Protein AF-X1RYQ6-F1 (afdb_monomer_lite)

pLDDT: mean 91.27, std 7.31, range [53.31, 96.12]

Organism: NCBI:txid412755

Sequence (56 aa):
MSKVIYKNGCLEITQAKDKTCYWAYKLPYYENLKNFTDLEEAKKYINNLIKEQEVK

Foldseek 3Di:
DWAWDDDDDQWTWTADPVNQKIWIAGPDVRHTDDMDRDDVVSVVVVVVVVVVVVVD

Structure (mmCIF, N/CA/C/O backbone):
data_AF-X1RYQ6-F1
#
_entry.id   AF-X1RYQ6-F1
#
loop_
_atom_site.group_PDB
_atom_site.id
_atom_site.type_symbol
_atom_site.label_atom_id
_atom_site.label_alt_id
_atom_site.label_comp_id
_atom_site.label_asym_id
_atom_site.label_entity_id
_atom_site.label_seq_id
_atom_site.pdbx_PDB_ins_code
_atom_site.Cartn_x
_atom_site.Cartn_y
_atom_site.Cartn_z
_atom_site.occupancy
_atom_site.B_iso_or_equiv
_atom_site.auth_seq_id
_atom_site.auth_comp_id
_atom_site.auth_asym_id
_atom_site.auth_atom_id
_atom_site.pdbx_PDB_model_num
ATOM 1 N N . MET A 1 1 ? -3.444 -4.675 -15.876 1.00 70.12 1 MET A N 1
ATOM 2 C CA . MET A 1 1 ? -4.198 -4.449 -14.634 1.00 70.12 1 MET A CA 1
ATOM 3 C C . MET A 1 1 ? -3.194 -4.247 -13.512 1.00 70.12 1 MET A C 1
ATOM 5 O O . MET A 1 1 ? -2.194 -4.961 -13.521 1.00 70.12 1 MET A O 1
ATOM 9 N N . SER A 1 2 ? -3.408 -3.283 -12.617 1.00 87.00 2 SER A N 1
ATOM 10 C CA . SER A 1 2 ? -2.732 -3.270 -11.312 1.00 87.00 2 SER A CA 1
ATOM 11 C C . SER A 1 2 ? -3.184 -4.487 -10.495 1.00 87.00 2 SER A C 1
ATOM 13 O O . SER A 1 2 ? -4.223 -5.085 -10.787 1.00 87.00 2 SER A O 1
ATOM 15 N N . LYS A 1 3 ? -2.383 -4.902 -9.512 1.00 93.56 3 LYS A N 1
ATOM 16 C CA . LYS A 1 3 ? -2.665 -6.073 -8.670 1.00 93.56 3 LYS A CA 1
ATOM 17 C C . LYS A 1 3 ? -2.733 -5.660 -7.209 1.00 93.56 3 LYS A C 1
ATOM 19 O O . LYS A 1 3 ? -1.789 -5.059 -6.716 1.00 93.56 3 LYS A O 1
ATOM 24 N N . VAL A 1 4 ? -3.789 -6.042 -6.499 1.00 94.31 4 VAL A N 1
ATOM 25 C CA . VAL A 1 4 ? -3.832 -5.921 -5.036 1.00 94.31 4 VAL A CA 1
ATOM 26 C C . VAL A 1 4 ? -2.811 -6.877 -4.423 1.00 94.31 4 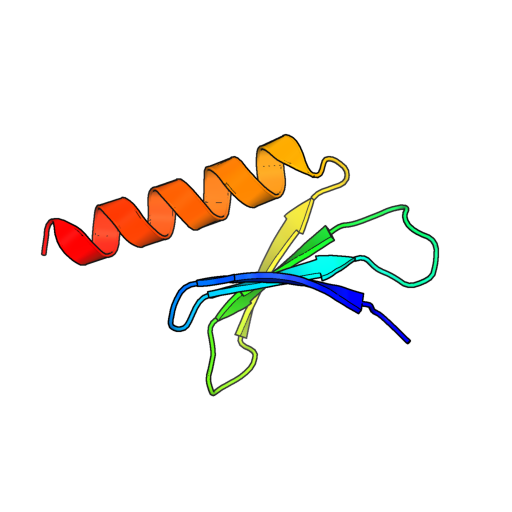VAL A C 1
ATOM 28 O O . VAL A 1 4 ? -2.840 -8.077 -4.700 1.00 94.31 4 VAL A O 1
ATOM 31 N N . ILE A 1 5 ? -1.893 -6.353 -3.617 1.00 94.50 5 ILE A N 1
ATOM 32 C CA . ILE A 1 5 ? -0.817 -7.141 -2.991 1.00 94.50 5 ILE A CA 1
ATOM 33 C C . ILE A 1 5 ? -0.874 -7.130 -1.464 1.00 94.50 5 ILE A C 1
ATOM 35 O O . ILE A 1 5 ? -0.245 -7.967 -0.821 1.00 94.50 5 ILE A O 1
ATOM 39 N N . TYR A 1 6 ? -1.618 -6.195 -0.883 1.00 92.94 6 TYR A N 1
ATOM 40 C CA . TYR A 1 6 ? -1.878 -6.132 0.546 1.00 92.94 6 TYR A CA 1
ATOM 41 C C . TYR A 1 6 ? -3.233 -5.471 0.763 1.00 92.94 6 TYR A C 1
ATOM 43 O O . TYR A 1 6 ? -3.546 -4.494 0.090 1.00 92.94 6 TYR A O 1
ATOM 51 N N . LYS A 1 7 ? -4.025 -5.983 1.701 1.00 93.06 7 LYS A N 1
ATOM 52 C CA . LYS A 1 7 ? -5.302 -5.392 2.092 1.00 93.06 7 LYS A CA 1
ATOM 53 C C . LYS A 1 7 ? -5.549 -5.673 3.564 1.00 93.06 7 LYS A C 1
ATOM 55 O O . LYS A 1 7 ? -5.424 -6.819 3.988 1.00 93.06 7 LYS A O 1
ATOM 60 N N . ASN A 1 8 ? -5.912 -4.645 4.317 1.00 89.88 8 ASN A N 1
ATOM 61 C CA . ASN A 1 8 ? -6.335 -4.781 5.701 1.00 89.88 8 ASN A CA 1
ATOM 62 C C . ASN A 1 8 ? -7.413 -3.738 6.022 1.00 89.88 8 ASN A C 1
ATOM 64 O O . ASN A 1 8 ? -7.178 -2.534 5.916 1.00 89.88 8 ASN A O 1
ATOM 68 N N . GLY A 1 9 ? -8.613 -4.208 6.367 1.00 88.75 9 GLY A N 1
ATOM 69 C CA . GLY A 1 9 ? -9.783 -3.356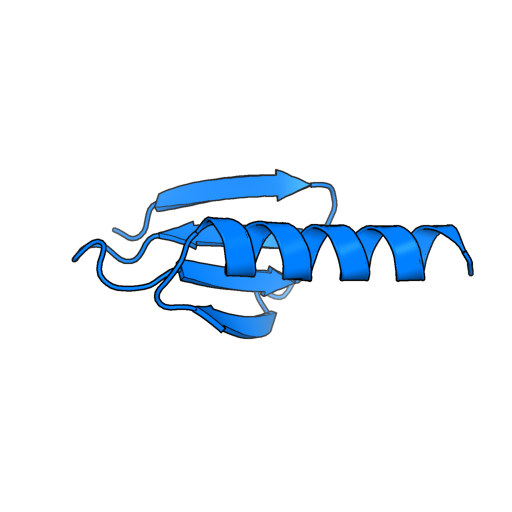 6.574 1.00 88.75 9 GLY A CA 1
ATOM 70 C C . GLY A 1 9 ? -10.072 -2.457 5.367 1.00 88.75 9 GLY A C 1
ATOM 71 O O . GLY A 1 9 ? -10.220 -2.930 4.237 1.00 88.75 9 GLY A O 1
ATOM 72 N N . CYS A 1 10 ? -10.128 -1.148 5.620 1.00 92.44 10 CYS A N 1
ATOM 73 C CA . CYS A 1 10 ? -10.360 -0.118 4.608 1.00 92.44 10 CYS A CA 1
ATOM 74 C C . CYS A 1 10 ? -9.078 0.359 3.908 1.00 92.44 10 CYS A C 1
ATOM 76 O O . CYS A 1 10 ? -9.114 1.388 3.247 1.00 92.44 10 CYS A O 1
ATOM 78 N N . LEU A 1 11 ? -7.944 -0.326 4.057 1.00 94.50 11 LEU A N 1
ATOM 79 C CA . LEU A 1 11 ? -6.670 0.082 3.467 1.00 94.50 11 LEU A CA 1
ATOM 80 C C . LEU A 1 11 ? -6.123 -1.005 2.542 1.00 94.50 11 LEU A C 1
ATOM 82 O O . LEU A 1 11 ? -6.162 -2.195 2.857 1.00 94.50 11 LEU A O 1
ATOM 86 N N . GLU A 1 12 ? -5.605 -0.596 1.388 1.00 95.50 12 GLU A N 1
ATOM 87 C CA . GLU A 1 12 ? -5.127 -1.503 0.345 1.00 95.50 12 GLU A CA 1
ATOM 88 C C . GLU A 1 12 ? -3.841 -0.982 -0.302 1.00 95.50 12 GLU A C 1
ATOM 90 O O . GLU A 1 12 ? -3.693 0.216 -0.518 1.00 95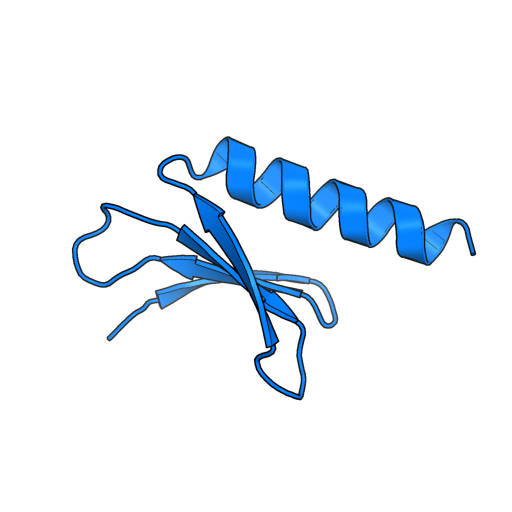.50 12 GLU A O 1
ATOM 95 N N . ILE A 1 13 ? -2.919 -1.886 -0.643 1.00 96.06 13 ILE A N 1
ATOM 96 C CA . ILE A 1 13 ? -1.770 -1.609 -1.508 1.00 96.06 13 ILE A CA 1
ATOM 97 C C . ILE A 1 13 ? -1.980 -2.335 -2.828 1.00 96.06 13 ILE A C 1
ATOM 99 O O . ILE A 1 13 ? -2.141 -3.562 -2.861 1.00 96.06 13 ILE A O 1
ATOM 103 N N . THR A 1 14 ? -1.882 -1.593 -3.923 1.00 95.81 14 THR A N 1
ATOM 104 C CA . THR A 1 14 ? -1.850 -2.163 -5.269 1.00 95.81 14 THR A CA 1
ATOM 105 C C . THR A 1 14 ? -0.483 -1.961 -5.906 1.00 95.81 14 THR A C 1
ATOM 107 O O . THR A 1 14 ? 0.139 -0.916 -5.759 1.00 95.81 14 THR A O 1
ATOM 110 N N . GLN A 1 15 ? -0.002 -2.967 -6.621 1.00 96.12 15 GLN A N 1
ATOM 111 C CA . GLN A 1 15 ? 1.177 -2.878 -7.468 1.00 96.12 15 GLN A CA 1
ATOM 112 C C . GLN A 1 15 ? 0.757 -2.428 -8.866 1.00 96.12 15 GLN A C 1
ATOM 114 O O . GLN A 1 15 ? -0.160 -3.010 -9.461 1.00 96.12 15 GLN A O 1
ATOM 119 N N . ALA A 1 16 ? 1.438 -1.422 -9.408 1.00 92.56 16 ALA A N 1
ATOM 120 C CA . ALA A 1 16 ? 1.262 -1.016 -10.795 1.00 92.56 16 ALA A CA 1
ATOM 121 C C . ALA A 1 16 ? 1.671 -2.140 -11.764 1.00 92.56 16 ALA A C 1
ATOM 123 O O . ALA A 1 16 ? 2.458 -3.028 -11.435 1.00 92.56 16 ALA A O 1
ATOM 124 N N . LYS A 1 17 ? 1.115 -2.126 -12.982 1.00 91.31 17 LYS A N 1
ATOM 125 C CA . LYS A 1 17 ? 1.332 -3.194 -13.982 1.00 91.31 17 LYS A CA 1
ATOM 126 C C . LYS A 1 17 ? 2.813 -3.367 -14.344 1.00 91.31 17 LYS A C 1
ATOM 128 O O . LYS A 1 17 ? 3.253 -4.480 -14.614 1.00 91.31 17 LYS A O 1
ATOM 133 N N . ASP A 1 18 ? 3.549 -2.267 -14.368 1.00 90.56 18 ASP A N 1
ATOM 134 C CA . ASP A 1 18 ? 4.980 -2.196 -14.662 1.00 90.56 18 ASP A CA 1
ATOM 135 C C . ASP A 1 18 ? 5.867 -2.594 -13.468 1.00 90.56 18 ASP A C 1
ATOM 137 O O . ASP A 1 18 ? 7.079 -2.703 -13.621 1.00 90.56 18 ASP A O 1
ATOM 141 N N . LYS A 1 19 ? 5.269 -2.854 -12.295 1.00 86.06 19 LYS A N 1
ATOM 142 C CA . LYS A 1 19 ? 5.938 -3.199 -11.030 1.00 86.06 19 LYS A CA 1
ATOM 143 C C . LYS A 1 19 ? 6.928 -2.142 -10.531 1.00 86.06 19 LYS A C 1
ATOM 145 O O . LYS A 1 19 ? 7.749 -2.454 -9.673 1.00 86.06 19 LYS A O 1
ATOM 150 N N . THR A 1 20 ? 6.844 -0.913 -11.035 1.00 92.12 20 THR A N 1
ATOM 151 C CA . THR A 1 20 ? 7.753 0.179 -10.650 1.00 92.12 20 THR A CA 1
ATOM 152 C C . THR A 1 20 ? 7.267 0.926 -9.415 1.00 92.12 20 THR A C 1
ATOM 154 O O . THR A 1 20 ? 8.055 1.571 -8.727 1.00 92.12 20 THR A O 1
ATOM 157 N N . CYS A 1 21 ? 5.966 0.843 -9.125 1.00 94.44 21 CYS A N 1
ATOM 158 C CA . CYS A 1 21 ? 5.363 1.536 -8.004 1.00 94.44 21 CYS A CA 1
ATOM 159 C C . CYS A 1 21 ? 4.233 0.750 -7.334 1.00 94.44 21 CYS A C 1
ATOM 161 O O . CYS A 1 21 ? 3.609 -0.158 -7.899 1.00 94.44 21 CYS A O 1
ATOM 163 N N . TYR A 1 22 ? 3.977 1.156 -6.098 1.00 95.69 22 TYR A N 1
ATOM 164 C CA . TYR A 1 22 ? 2.959 0.660 -5.197 1.00 95.69 22 TYR A CA 1
ATOM 165 C C . TYR A 1 22 ? 2.079 1.826 -4.768 1.00 95.69 22 TYR A C 1
ATOM 167 O O . TYR A 1 22 ? 2.577 2.877 -4.373 1.00 95.69 22 TYR A O 1
ATOM 175 N N . TRP A 1 23 ? 0.770 1.642 -4.827 1.00 95.50 23 TRP A N 1
ATOM 176 C CA . TRP A 1 23 ? -0.215 2.657 -4.484 1.00 95.50 23 TRP A CA 1
ATOM 177 C C . TRP A 1 23 ? -0.970 2.238 -3.238 1.00 95.50 23 TRP A C 1
ATOM 179 O O . TRP A 1 23 ? -1.554 1.155 -3.225 1.00 95.50 23 TRP A O 1
ATOM 189 N N . ALA A 1 24 ? -0.964 3.092 -2.219 1.00 95.81 24 ALA A N 1
ATOM 190 C CA . ALA A 1 24 ? -1.789 2.945 -1.033 1.00 95.81 24 ALA A CA 1
ATOM 191 C C . ALA A 1 24 ? -3.136 3.647 -1.250 1.00 95.81 24 ALA A C 1
ATOM 193 O O . ALA A 1 24 ? -3.180 4.832 -1.588 1.00 95.81 24 ALA A O 1
ATOM 194 N N . TYR A 1 25 ? -4.223 2.921 -1.017 1.00 95.56 25 TYR A N 1
ATOM 195 C CA . TYR A 1 25 ? -5.589 3.407 -1.153 1.00 95.56 25 TYR A CA 1
ATOM 196 C C . TYR A 1 25 ? -6.383 3.226 0.134 1.00 95.56 25 TYR A C 1
ATOM 198 O O . TYR A 1 25 ? -6.162 2.271 0.885 1.00 95.56 25 TYR A O 1
ATOM 206 N N . LYS A 1 26 ? -7.365 4.110 0.334 1.00 94.69 26 LYS A N 1
ATOM 207 C CA . LYS A 1 26 ? -8.402 3.991 1.356 1.00 94.69 26 LYS A CA 1
ATOM 208 C C . LYS A 1 26 ? -9.770 3.716 0.728 1.00 94.69 26 LYS A C 1
ATOM 210 O O . LYS A 1 26 ? -10.271 4.461 -0.110 1.00 94.69 26 LYS A O 1
ATOM 215 N N . LEU A 1 27 ? -10.378 2.617 1.144 1.00 92.31 27 LEU A N 1
ATOM 216 C CA . LEU A 1 27 ? -11.708 2.150 0.770 1.00 92.31 27 LEU A CA 1
ATOM 217 C C . LEU A 1 27 ? -12.795 2.791 1.659 1.00 92.31 27 LEU A C 1
ATOM 219 O O . LEU A 1 27 ? -12.485 3.268 2.753 1.00 92.31 27 LEU A O 1
ATOM 223 N N . PRO A 1 28 ? -14.072 2.790 1.224 1.00 91.81 28 PRO A N 1
ATOM 224 C CA . PRO A 1 28 ? -14.592 2.244 -0.040 1.00 91.81 28 PRO A CA 1
ATOM 225 C C . PRO A 1 28 ? -14.385 3.160 -1.253 1.00 91.81 28 PRO A C 1
ATOM 227 O O . PRO A 1 28 ? -14.555 2.716 -2.383 1.00 91.81 28 PRO A O 1
ATOM 23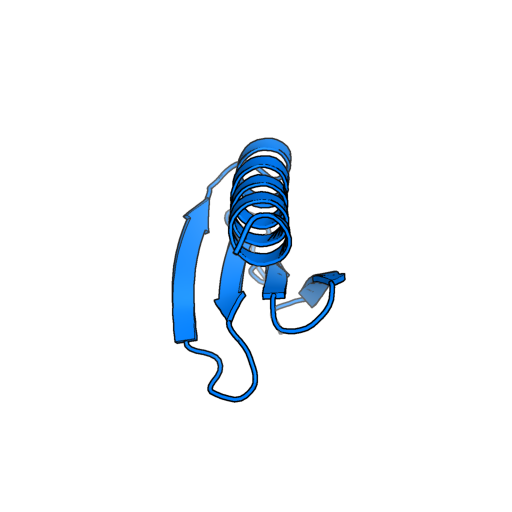0 N N . TYR A 1 29 ? -13.988 4.414 -1.039 1.00 89.81 29 TYR A N 1
ATOM 231 C CA . TYR A 1 29 ? -13.932 5.434 -2.091 1.00 89.81 29 TYR A CA 1
ATOM 232 C C . TYR A 1 29 ? -12.703 5.350 -3.005 1.00 89.81 29 TYR A C 1
ATOM 234 O O . TYR A 1 29 ? -12.564 6.178 -3.899 1.00 89.81 29 TYR A O 1
ATOM 242 N N . TYR A 1 30 ? -11.816 4.370 -2.794 1.00 90.31 30 TYR A N 1
ATOM 243 C CA . TYR A 1 30 ? -10.532 4.263 -3.496 1.00 90.31 30 TYR A CA 1
ATOM 244 C C . TYR A 1 30 ? -9.739 5.581 -3.463 1.00 90.31 30 TYR A C 1
ATOM 246 O O . TYR A 1 30 ? -9.112 5.987 -4.441 1.00 90.31 30 TYR A O 1
ATOM 254 N N . GLU A 1 31 ? -9.759 6.250 -2.311 1.00 94.31 31 GLU A N 1
ATOM 255 C CA . GLU A 1 31 ? -9.008 7.480 -2.095 1.00 94.31 31 GLU A CA 1
ATOM 256 C C . GLU A 1 31 ? -7.514 7.164 -2.154 1.00 94.31 31 GLU A C 1
ATOM 258 O O . GLU A 1 31 ? -7.016 6.307 -1.420 1.00 94.31 31 GLU A O 1
ATOM 263 N N . ASN A 1 32 ? -6.803 7.825 -3.065 1.00 94.31 32 ASN A N 1
ATOM 264 C CA . ASN A 1 32 ? -5.362 7.678 -3.196 1.00 94.31 32 ASN A CA 1
ATOM 265 C C . ASN A 1 32 ? -4.679 8.375 -2.019 1.00 94.31 32 ASN A C 1
ATOM 267 O O . ASN A 1 32 ? -4.783 9.591 -1.883 1.00 94.31 32 ASN A O 1
ATOM 271 N N . LEU A 1 33 ? -3.992 7.604 -1.179 1.00 94.38 33 LEU A N 1
ATOM 272 C CA . LEU A 1 33 ? -3.285 8.149 -0.026 1.00 94.38 33 LEU A CA 1
ATOM 273 C C . LEU A 1 33 ? -1.875 8.587 -0.410 1.00 94.38 33 LEU A C 1
ATOM 275 O O . LEU A 1 33 ? -1.452 9.697 -0.090 1.00 94.38 33 LEU A O 1
ATOM 279 N N . LYS A 1 34 ? -1.126 7.677 -1.047 1.00 95.69 34 LYS A N 1
ATOM 280 C CA . LYS A 1 34 ? 0.283 7.871 -1.400 1.00 95.69 34 LYS A CA 1
ATOM 281 C C . LYS A 1 34 ? 0.782 6.783 -2.355 1.00 95.69 34 LYS A C 1
ATOM 283 O O . LYS A 1 34 ? 0.306 5.647 -2.309 1.00 95.69 34 LYS A O 1
ATOM 288 N N . ASN A 1 35 ? 1.790 7.103 -3.166 1.00 94.69 35 ASN A N 1
ATOM 289 C CA . ASN A 1 35 ? 2.559 6.132 -3.943 1.00 94.69 35 ASN A CA 1
ATOM 290 C C . ASN A 1 35 ? 3.975 5.934 -3.392 1.00 94.69 35 ASN A C 1
ATOM 292 O O . ASN A 1 35 ? 4.560 6.830 -2.787 1.00 94.69 35 ASN A O 1
ATOM 296 N N . PHE A 1 36 ? 4.527 4.758 -3.661 1.00 95.69 36 PHE A N 1
ATOM 297 C CA . PHE A 1 36 ? 5.845 4.321 -3.219 1.00 95.69 36 PHE A CA 1
ATOM 298 C C . PHE A 1 36 ? 6.539 3.581 -4.358 1.00 95.69 36 PHE A C 1
ATOM 300 O O . PHE A 1 36 ? 5.880 2.923 -5.161 1.00 95.69 36 PHE A O 1
ATOM 307 N N . THR A 1 37 ? 7.861 3.658 -4.434 1.00 95.69 37 THR A N 1
ATOM 308 C CA . THR A 1 37 ? 8.673 2.808 -5.323 1.00 95.69 37 THR A CA 1
ATOM 309 C C . THR A 1 37 ? 9.109 1.516 -4.632 1.00 95.69 37 THR A C 1
ATOM 311 O O . THR A 1 37 ? 9.439 0.542 -5.302 1.00 95.69 37 THR A O 1
ATOM 314 N N . ASP A 1 38 ? 9.042 1.483 -3.299 1.00 94.56 38 ASP A N 1
ATOM 315 C CA . ASP A 1 38 ? 9.386 0.338 -2.464 1.00 94.56 38 ASP A CA 1
ATOM 316 C C . ASP A 1 38 ? 8.154 -0.260 -1.755 1.00 94.56 38 ASP A C 1
ATOM 318 O O . ASP A 1 38 ? 7.254 0.449 -1.293 1.00 94.56 38 ASP A O 1
ATOM 322 N N . LEU A 1 39 ? 8.102 -1.594 -1.682 1.00 92.62 39 LEU A N 1
ATOM 323 C CA . LEU A 1 39 ? 6.976 -2.316 -1.087 1.00 92.62 39 LEU A CA 1
ATOM 324 C C . LEU A 1 39 ? 6.999 -2.275 0.444 1.00 92.62 39 LEU A C 1
ATOM 326 O O . LEU A 1 39 ? 5.940 -2.234 1.078 1.00 92.62 39 LEU A O 1
ATOM 330 N N . GLU A 1 40 ? 8.178 -2.353 1.051 1.00 93.94 40 GLU A N 1
ATOM 331 C CA . GLU A 1 40 ? 8.311 -2.350 2.504 1.00 93.94 40 GLU A CA 1
ATOM 332 C C . GLU A 1 40 ? 7.894 -0.995 3.071 1.00 93.94 40 GLU A C 1
ATOM 334 O O . GLU A 1 40 ? 7.154 -0.949 4.057 1.00 93.94 40 GLU A O 1
ATOM 339 N N . GLU A 1 41 ? 8.251 0.098 2.394 1.00 95.88 41 GLU A N 1
ATOM 340 C CA . GLU A 1 41 ? 7.772 1.440 2.729 1.00 95.88 41 GLU A CA 1
ATOM 341 C C . GLU A 1 41 ? 6.250 1.555 2.627 1.00 95.88 41 GLU A C 1
ATOM 343 O O . GLU A 1 41 ? 5.608 2.036 3.567 1.00 95.88 41 GLU A O 1
ATOM 348 N N . ALA A 1 42 ? 5.652 1.062 1.537 1.00 95.12 42 ALA A N 1
ATOM 349 C CA . ALA A 1 42 ? 4.200 1.074 1.364 1.00 95.12 42 ALA A CA 1
ATOM 350 C C . ALA A 1 42 ? 3.490 0.297 2.487 1.00 95.12 42 ALA A C 1
ATOM 352 O O . ALA A 1 42 ? 2.508 0.771 3.065 1.00 95.12 42 ALA A O 1
ATOM 353 N N . LYS A 1 43 ? 4.012 -0.884 2.848 1.00 93.81 43 LYS A N 1
ATOM 354 C CA . LYS A 1 43 ? 3.491 -1.699 3.958 1.00 93.81 43 LYS A CA 1
ATOM 355 C C . LYS A 1 43 ? 3.652 -0.999 5.299 1.00 93.81 43 LYS A C 1
ATO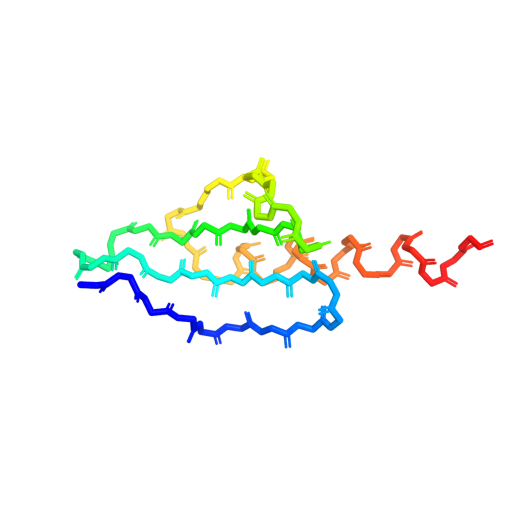M 357 O O . LYS A 1 43 ? 2.713 -0.994 6.092 1.00 93.81 43 LYS A O 1
ATOM 362 N N . LYS A 1 44 ? 4.815 -0.401 5.567 1.00 95.19 44 LYS A N 1
ATOM 363 C CA . LYS A 1 44 ? 5.077 0.344 6.805 1.00 95.19 44 LYS A CA 1
ATOM 364 C C . LYS A 1 44 ? 4.113 1.518 6.949 1.00 95.19 44 LYS A C 1
ATOM 366 O O . LYS A 1 44 ? 3.551 1.701 8.024 1.00 95.19 44 LYS A O 1
ATOM 371 N N . TYR A 1 45 ? 3.875 2.258 5.868 1.00 95.00 45 TYR A N 1
ATOM 372 C CA . TYR A 1 45 ? 2.918 3.360 5.843 1.00 95.00 45 TYR A CA 1
ATOM 373 C C . TYR A 1 45 ? 1.495 2.901 6.180 1.00 95.00 45 TYR A C 1
ATOM 375 O O . TYR A 1 45 ? 0.893 3.432 7.111 1.00 95.00 45 TYR A O 1
ATOM 383 N N . ILE A 1 46 ? 0.978 1.876 5.491 1.00 93.25 46 ILE A N 1
ATOM 384 C CA . ILE A 1 46 ? -0.371 1.362 5.771 1.00 93.25 46 ILE A CA 1
ATOM 385 C C . ILE A 1 46 ? -0.475 0.806 7.197 1.00 93.25 46 ILE A C 1
ATOM 387 O O . ILE A 1 46 ? -1.441 1.104 7.892 1.00 93.25 46 ILE A O 1
ATOM 391 N N . ASN A 1 47 ? 0.521 0.058 7.673 1.00 92.44 47 ASN A N 1
ATOM 392 C CA . ASN A 1 47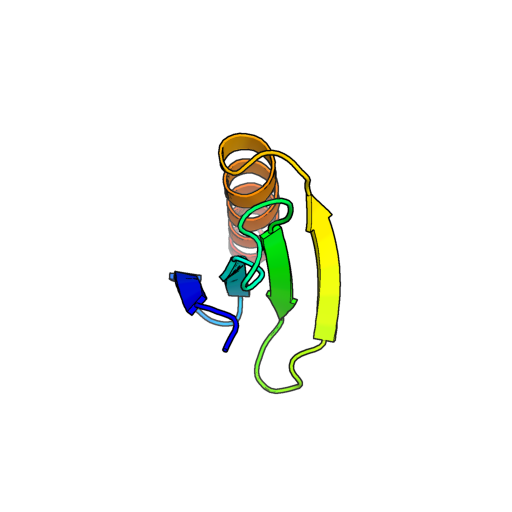 ? 0.519 -0.467 9.041 1.00 92.44 47 ASN A CA 1
ATOM 393 C C . ASN A 1 47 ? 0.512 0.644 10.098 1.00 92.44 47 ASN A C 1
ATOM 395 O O . ASN A 1 47 ? -0.146 0.497 11.125 1.00 92.44 47 ASN A O 1
ATOM 399 N N . ASN A 1 48 ? 1.215 1.753 9.862 1.00 93.56 48 ASN A N 1
ATOM 400 C CA . ASN A 1 48 ? 1.169 2.904 10.761 1.00 93.56 48 ASN A CA 1
ATOM 401 C C . ASN A 1 48 ? -0.224 3.545 10.777 1.00 93.56 48 ASN A C 1
ATOM 403 O O . ASN A 1 48 ? -0.755 3.780 11.856 1.00 93.56 48 ASN A O 1
ATOM 407 N N . LEU A 1 49 ? -0.851 3.734 9.611 1.00 92.00 49 LEU A N 1
ATOM 408 C CA . LEU A 1 49 ? -2.221 4.254 9.523 1.00 92.00 49 LEU A CA 1
ATOM 409 C C . LEU A 1 49 ? -3.252 3.359 10.220 1.00 92.00 49 LEU A C 1
ATOM 411 O O . LEU A 1 49 ? -4.253 3.858 10.729 1.00 92.00 49 LEU A O 1
ATOM 415 N N . ILE A 1 50 ? -3.045 2.041 10.206 1.00 89.69 50 ILE A N 1
ATOM 416 C CA . ILE A 1 50 ? -3.899 1.091 10.930 1.00 89.69 50 ILE A CA 1
ATOM 417 C C . ILE A 1 50 ? -3.726 1.293 12.434 1.00 89.69 50 ILE A C 1
ATOM 419 O O . ILE A 1 50 ? -4.712 1.518 13.128 1.00 89.69 50 ILE A O 1
ATOM 423 N N . LYS A 1 51 ? -2.480 1.318 12.921 1.00 90.19 51 LYS A N 1
ATOM 424 C CA . LYS A 1 51 ? -2.185 1.554 14.343 1.00 90.19 51 LYS A CA 1
ATOM 425 C C . LYS A 1 51 ? -2.757 2.881 14.843 1.00 90.19 51 LYS A C 1
ATOM 427 O O . LYS A 1 51 ? -3.305 2.935 15.934 1.00 90.19 51 LYS A O 1
ATOM 432 N N . GLU A 1 52 ? -2.663 3.946 14.051 1.00 88.88 52 GLU A N 1
ATOM 433 C CA . GLU A 1 52 ? -3.235 5.256 14.395 1.00 88.88 52 GLU A CA 1
ATOM 434 C C . GLU A 1 52 ? -4.769 5.243 14.487 1.00 88.88 52 GLU A C 1
ATOM 436 O O . GLU A 1 52 ? -5.340 6.050 15.220 1.00 88.88 52 GLU A O 1
ATOM 441 N N . GLN A 1 53 ? -5.439 4.351 13.752 1.00 83.38 53 GLN A N 1
ATOM 442 C CA . GLN A 1 53 ? -6.890 4.165 13.835 1.00 83.38 53 GLN A CA 1
ATOM 443 C C . GLN A 1 53 ? -7.304 3.308 15.034 1.00 83.38 53 GLN A C 1
ATOM 445 O O . GLN A 1 53 ? -8.368 3.551 15.582 1.00 83.38 53 GLN A O 1
ATOM 450 N N . GLU A 1 54 ? -6.484 2.341 15.454 1.00 79.38 54 GLU A N 1
ATOM 451 C CA . GLU A 1 54 ? -6.763 1.495 16.628 1.00 79.38 54 GLU A CA 1
ATOM 452 C C . GLU A 1 54 ? -6.556 2.221 17.967 1.00 79.38 54 GLU A C 1
ATOM 454 O O . GLU A 1 54 ? -7.105 1.812 18.985 1.00 79.38 54 GLU A O 1
ATOM 459 N N . VAL A 1 55 ? -5.752 3.287 17.981 1.00 71.25 55 VAL A N 1
ATOM 460 C CA . VAL A 1 55 ? -5.447 4.079 19.189 1.00 71.25 55 VAL A CA 1
ATOM 461 C C . VAL A 1 55 ? -6.485 5.195 19.439 1.00 71.25 55 VAL A C 1
ATOM 463 O O . VAL A 1 55 ? -6.397 5.898 20.445 1.00 71.25 55 VAL A O 1
ATOM 466 N N . LYS A 1 56 ? -7.478 5.365 18.555 1.00 53.31 56 LYS A N 1
ATOM 467 C CA . LYS A 1 56 ? -8.571 6.346 18.685 1.00 53.31 56 LYS A CA 1
ATOM 468 C C . LYS A 1 56 ? -9.887 5.687 19.071 1.00 53.31 56 LYS A C 1
ATOM 470 O O . LYS A 1 56 ? -10.618 6.332 19.853 1.00 53.31 56 LYS A O 1
#

Secondary structure (DSSP, 8-state):
--EEEEEETTEEEEE-TTSS-EEEEETTTTEEEEEES-HHHHHHHHHHHHHHHHT-

Radius of gyration: 10.84 Å; chains: 1; bounding box: 24×15×34 Å